Protein AF-A0A2R7K0M6-F1 (afdb_monomer_lite)

Foldseek 3Di:
DDPVLLVVLLVVCVVPNLVVLVVVLVVLVVVLPPPPDDPVRNVVSVVSSVSSVLNVQLNVCVVVPDDSVVSD

Sequence (72 aa):
MKLPVIKQLTQFIEENDQDYIIETIEVLEAMTEIPSLKDEELDVIGELISNMYGALEVHKMVVQGTDKKEAL

Radius of gyration: 13.34 Å; chains: 1; bounding box: 30×16×37 Å

Structure (mmCIF, N/CA/C/O backbone):
data_AF-A0A2R7K0M6-F1
#
_entry.id   AF-A0A2R7K0M6-F1
#
loop_
_atom_site.group_PDB
_atom_site.id
_atom_site.type_symbol
_atom_site.label_atom_id
_atom_site.label_alt_id
_atom_site.label_comp_id
_atom_site.label_asym_id
_atom_site.label_entity_id
_atom_site.label_seq_id
_atom_site.pdbx_PDB_ins_code
_atom_site.Cartn_x
_atom_site.Cartn_y
_atom_site.Cartn_z
_atom_site.occupancy
_atom_site.B_iso_or_equiv
_atom_site.auth_seq_id
_atom_site.auth_comp_id
_atom_site.auth_asym_id
_atom_site.auth_atom_id
_atom_site.pdbx_PDB_model_num
ATOM 1 N N . MET A 1 1 ? 8.935 0.719 5.155 1.00 86.56 1 MET A N 1
ATOM 2 C CA . MET A 1 1 ? 7.603 1.192 5.585 1.00 86.56 1 MET A CA 1
ATOM 3 C C . MET A 1 1 ? 7.712 2.495 6.368 1.00 86.56 1 MET A C 1
ATOM 5 O O . MET A 1 1 ? 8.558 2.595 7.251 1.00 86.56 1 MET A O 1
ATOM 9 N N . LYS A 1 2 ? 6.875 3.486 6.048 1.00 94.69 2 LYS A N 1
ATOM 10 C CA . LYS A 1 2 ? 6.836 4.829 6.643 1.00 94.69 2 LYS A CA 1
ATOM 11 C C . LYS A 1 2 ? 5.490 5.046 7.334 1.00 94.69 2 LYS A C 1
ATOM 13 O O . LYS A 1 2 ? 4.464 5.182 6.671 1.00 94.69 2 LYS A O 1
ATOM 18 N N . LEU A 1 3 ? 5.508 5.155 8.662 1.00 95.56 3 LEU A N 1
ATOM 19 C CA . LEU A 1 3 ? 4.298 5.320 9.477 1.00 95.56 3 LEU A CA 1
ATOM 20 C C . LEU A 1 3 ? 3.397 6.501 9.046 1.00 95.56 3 LEU A C 1
ATOM 22 O O . LEU A 1 3 ? 2.184 6.310 8.975 1.00 95.56 3 LEU A O 1
ATOM 26 N N . PRO A 1 4 ? 3.923 7.695 8.686 1.00 97.31 4 PRO A N 1
ATOM 27 C CA . PRO A 1 4 ? 3.071 8.786 8.207 1.00 97.31 4 PRO A CA 1
ATOM 28 C C . PRO A 1 4 ? 2.285 8.446 6.931 1.00 97.31 4 PRO A C 1
ATOM 30 O O . PRO A 1 4 ? 1.154 8.899 6.782 1.00 97.31 4 PRO A O 1
ATOM 33 N N . VAL A 1 5 ? 2.865 7.638 6.035 1.00 97.69 5 VAL A N 1
ATOM 34 C CA . VAL A 1 5 ? 2.215 7.202 4.788 1.00 97.69 5 VAL A CA 1
ATOM 35 C C . VAL A 1 5 ? 1.131 6.179 5.098 1.00 97.69 5 VAL A C 1
ATOM 37 O O . VAL A 1 5 ? 0.001 6.346 4.656 1.00 97.69 5 VAL A O 1
ATOM 40 N N . ILE A 1 6 ? 1.455 5.177 5.919 1.00 97.88 6 ILE A N 1
ATOM 41 C CA . ILE A 1 6 ? 0.504 4.150 6.366 1.00 97.88 6 ILE A CA 1
ATOM 42 C C . ILE A 1 6 ? -0.719 4.809 7.003 1.00 97.88 6 ILE A C 1
ATOM 44 O O . ILE A 1 6 ? -1.837 4.550 6.582 1.00 97.88 6 ILE A O 1
ATOM 48 N N . LYS A 1 7 ? -0.515 5.747 7.936 1.00 97.12 7 LYS A N 1
ATOM 49 C CA . LYS A 1 7 ? -1.608 6.478 8.587 1.00 97.12 7 LYS A CA 1
ATOM 50 C C . LYS A 1 7 ? -2.514 7.206 7.588 1.00 97.12 7 LYS A C 1
ATOM 52 O O . LYS A 1 7 ? -3.733 7.172 7.742 1.00 97.12 7 LYS A O 1
ATOM 57 N N . GLN A 1 8 ? -1.929 7.871 6.590 1.00 98.12 8 GLN A N 1
ATOM 58 C CA . GLN A 1 8 ? -2.692 8.573 5.557 1.00 98.12 8 GLN A CA 1
ATOM 59 C C . GLN A 1 8 ? -3.476 7.597 4.671 1.00 98.12 8 GLN A C 1
ATOM 61 O O . GLN A 1 8 ? -4.633 7.860 4.363 1.00 98.12 8 GLN A O 1
ATOM 66 N N . LEU A 1 9 ? -2.873 6.471 4.281 1.00 98.25 9 LEU A N 1
ATOM 67 C CA . LEU A 1 9 ? -3.522 5.460 3.446 1.00 98.25 9 LEU A CA 1
ATOM 68 C C . LEU A 1 9 ? -4.609 4.689 4.207 1.00 98.25 9 LEU A C 1
ATOM 70 O O . LEU A 1 9 ? -5.671 4.452 3.651 1.00 98.25 9 LEU A O 1
ATOM 74 N N . THR A 1 10 ? -4.414 4.367 5.488 1.00 97.38 10 THR A N 1
ATOM 75 C CA . THR A 1 10 ? -5.474 3.784 6.325 1.00 97.38 10 THR A CA 1
ATOM 76 C C . THR A 1 10 ? -6.666 4.736 6.443 1.00 97.38 10 THR A C 1
ATOM 78 O O . THR A 1 10 ? -7.806 4.297 6.339 1.00 97.38 10 THR A O 1
ATOM 81 N N . GLN A 1 11 ? -6.422 6.044 6.599 1.00 97.62 11 GLN A N 1
ATOM 82 C CA . GLN A 1 11 ? -7.493 7.046 6.573 1.00 97.62 11 GLN A CA 1
ATOM 83 C C . GLN A 1 11 ? -8.185 7.106 5.204 1.00 97.62 11 GLN A C 1
ATOM 85 O O . GLN A 1 11 ? -9.407 7.173 5.138 1.00 97.62 11 GLN A O 1
ATOM 90 N N . PHE A 1 12 ? -7.415 7.041 4.115 1.00 98.56 12 PHE A N 1
ATOM 91 C CA . PHE A 1 12 ? -7.963 6.990 2.762 1.00 98.56 12 PHE A CA 1
ATOM 92 C C . PHE A 1 12 ? -8.881 5.776 2.563 1.00 98.56 12 PHE A C 1
ATOM 94 O O . PHE A 1 12 ? -9.950 5.932 1.982 1.00 98.56 12 PHE A O 1
ATOM 101 N N . ILE A 1 13 ? -8.509 4.599 3.080 1.00 98.31 13 ILE A N 1
ATOM 102 C CA . ILE A 1 13 ? -9.348 3.392 3.030 1.00 98.31 13 ILE A CA 1
ATOM 103 C C . ILE A 1 13 ? -10.673 3.616 3.774 1.00 98.31 13 ILE A C 1
ATOM 105 O O . ILE A 1 13 ? -11.722 3.264 3.253 1.00 98.31 13 ILE A O 1
ATOM 109 N N . GLU A 1 14 ? -10.649 4.230 4.963 1.00 95.88 14 GLU A N 1
ATOM 110 C CA . GLU A 1 14 ? -11.870 4.521 5.738 1.00 95.88 14 GLU A CA 1
ATOM 111 C C . GLU A 1 14 ? -12.828 5.487 5.023 1.00 95.88 14 GLU A C 1
ATOM 113 O O . GLU A 1 14 ? -14.043 5.393 5.192 1.00 95.88 14 GLU A O 1
ATOM 118 N N . GLU A 1 15 ? -12.287 6.435 4.257 1.00 98.25 15 GLU A N 1
ATOM 119 C CA . GLU A 1 15 ? -13.062 7.420 3.493 1.00 98.25 15 GLU A CA 1
ATOM 120 C C . GLU A 1 15 ? -13.553 6.885 2.142 1.00 98.25 15 GLU A C 1
ATOM 122 O O . GLU A 1 15 ? -14.459 7.470 1.547 1.00 98.25 15 GLU A O 1
ATOM 127 N N . ASN A 1 16 ? -12.948 5.801 1.656 1.00 97.69 16 ASN A N 1
ATOM 128 C CA . ASN A 1 16 ? -13.202 5.220 0.344 1.00 97.69 16 ASN A CA 1
ATOM 129 C C . ASN A 1 16 ? -13.428 3.707 0.486 1.00 97.69 16 ASN A C 1
ATOM 131 O O . ASN A 1 16 ? -14.323 3.277 1.208 1.00 97.69 16 ASN A O 1
ATOM 135 N N . ASP A 1 17 ? -12.635 2.912 -0.230 1.00 97.50 17 ASP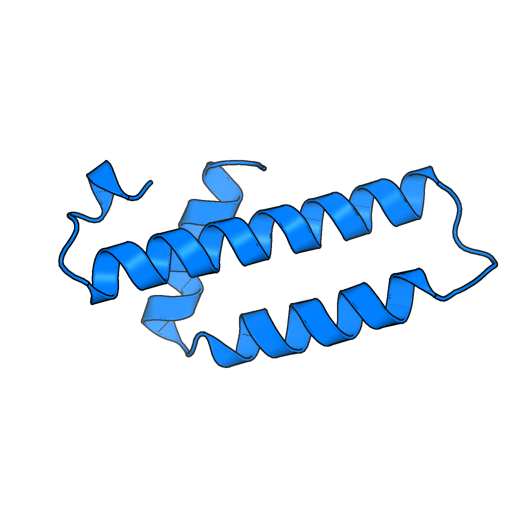 A N 1
ATOM 136 C CA . ASP A 1 17 ? -12.637 1.455 -0.185 1.00 97.50 17 ASP A CA 1
ATOM 137 C C . ASP A 1 17 ? -11.184 0.955 -0.249 1.00 97.50 17 ASP A C 1
ATOM 139 O O . ASP A 1 17 ? -10.322 1.598 -0.862 1.00 97.50 17 ASP A O 1
ATOM 143 N N . GLN A 1 18 ? -10.903 -0.187 0.376 1.00 98.12 18 GLN A N 1
ATOM 144 C CA . GLN A 1 18 ? -9.593 -0.838 0.325 1.00 98.12 18 GLN A CA 1
ATOM 145 C C . GLN A 1 18 ? -9.228 -1.302 -1.090 1.00 98.12 18 GLN A C 1
ATOM 147 O O . GLN A 1 18 ? -8.039 -1.374 -1.405 1.00 98.12 18 GLN A O 1
ATOM 152 N N . ASP A 1 19 ? -10.225 -1.548 -1.947 1.00 98.50 19 ASP A N 1
ATOM 153 C CA . ASP A 1 19 ? -10.022 -2.016 -3.322 1.00 98.50 19 ASP A CA 1
ATOM 154 C C . ASP A 1 19 ? -9.142 -1.053 -4.136 1.00 98.50 19 ASP A C 1
ATOM 156 O O . ASP A 1 19 ? -8.261 -1.500 -4.863 1.00 98.50 19 ASP A O 1
ATOM 160 N N . TYR A 1 20 ? -9.244 0.265 -3.914 1.00 98.56 20 TYR A N 1
ATOM 161 C CA . TYR A 1 20 ? -8.357 1.252 -4.553 1.00 98.56 20 TYR A CA 1
ATOM 162 C C . TYR A 1 20 ? -6.873 0.978 -4.286 1.00 98.56 20 TYR A C 1
ATOM 164 O O . TYR A 1 20 ? -6.025 1.185 -5.156 1.00 98.56 20 TYR A O 1
ATOM 172 N N . ILE A 1 21 ? -6.542 0.556 -3.064 1.00 98.56 21 ILE A N 1
ATOM 173 C CA . ILE A 1 21 ? -5.166 0.261 -2.665 1.00 98.56 21 ILE A CA 1
ATOM 174 C C . ILE A 1 21 ? -4.725 -1.076 -3.257 1.00 98.56 21 ILE A C 1
ATOM 176 O O . ILE A 1 21 ? -3.618 -1.154 -3.781 1.00 98.56 21 ILE A O 1
ATOM 180 N N . ILE A 1 22 ? -5.587 -2.095 -3.214 1.00 98.81 22 ILE A N 1
ATOM 181 C CA . ILE A 1 22 ? -5.310 -3.428 -3.767 1.00 98.81 22 ILE A CA 1
ATOM 182 C C . ILE A 1 22 ? -5.048 -3.336 -5.275 1.00 98.81 22 ILE A C 1
ATOM 184 O O . ILE A 1 22 ? -3.991 -3.756 -5.736 1.00 98.81 22 ILE A O 1
ATOM 188 N N . GLU A 1 23 ? -5.940 -2.694 -6.028 1.00 98.75 23 GLU A N 1
ATOM 189 C CA . GLU A 1 23 ? -5.784 -2.504 -7.475 1.00 98.75 23 GLU A CA 1
ATOM 190 C C . GLU A 1 23 ? -4.531 -1.679 -7.812 1.00 98.75 23 GLU A C 1
AT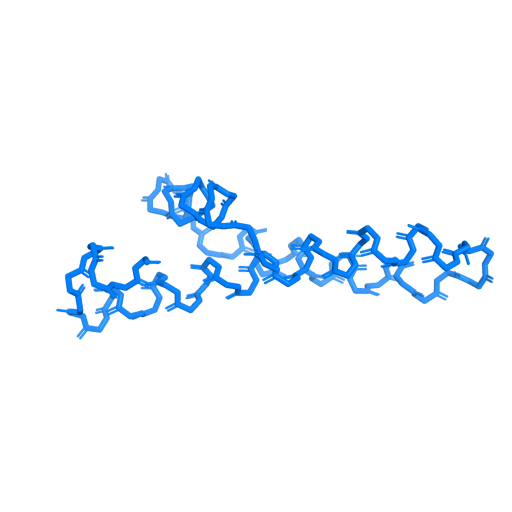OM 192 O O . GLU A 1 23 ? -3.823 -1.963 -8.779 1.00 98.75 23 GLU A O 1
ATOM 197 N N . THR A 1 24 ? -4.204 -0.667 -6.998 1.00 98.75 24 THR A N 1
ATOM 198 C CA . THR A 1 24 ? -2.976 0.118 -7.197 1.00 98.75 24 THR A CA 1
ATOM 199 C C . THR A 1 24 ? -1.725 -0.727 -6.969 1.00 98.75 24 THR A C 1
ATOM 201 O O . THR A 1 24 ? -0.764 -0.597 -7.727 1.00 98.75 24 THR A O 1
ATOM 204 N N . ILE A 1 25 ? -1.723 -1.598 -5.955 1.00 98.81 25 ILE A N 1
ATOM 205 C CA . ILE A 1 25 ? -0.623 -2.538 -5.722 1.00 98.81 25 ILE A CA 1
ATOM 206 C C . ILE A 1 25 ? -0.442 -3.441 -6.946 1.00 98.81 25 ILE A C 1
ATOM 208 O O . ILE A 1 25 ? 0.681 -3.544 -7.428 1.00 98.81 25 ILE A O 1
ATOM 212 N N . GLU A 1 26 ? -1.517 -4.015 -7.495 1.00 98.81 26 GLU A N 1
ATOM 213 C CA . GLU A 1 26 ? -1.441 -4.874 -8.689 1.00 98.81 26 GLU A CA 1
ATOM 214 C C . GLU A 1 26 ? -0.825 -4.140 -9.895 1.00 98.81 26 GLU A C 1
ATOM 216 O O . GLU A 1 26 ? 0.021 -4.687 -10.607 1.00 98.81 26 GLU A O 1
ATOM 221 N N . VAL A 1 27 ? -1.190 -2.868 -10.107 1.00 98.75 27 VAL A N 1
ATOM 222 C CA . VAL A 1 27 ? -0.590 -2.026 -11.157 1.00 98.75 27 VAL A CA 1
ATOM 223 C C . VAL 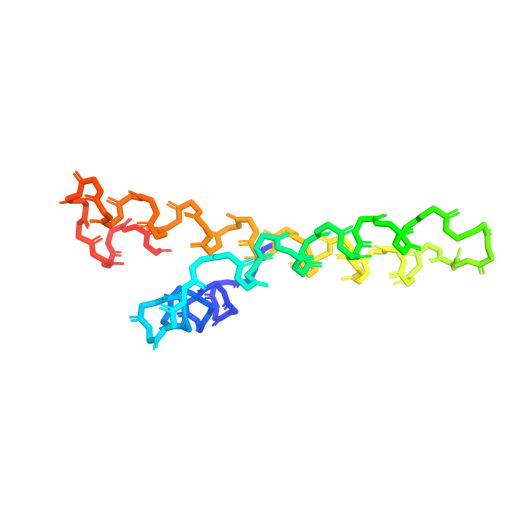A 1 27 ? 0.898 -1.783 -10.896 1.00 98.75 27 VAL A C 1
ATOM 225 O O . VAL A 1 27 ? 1.708 -1.883 -11.819 1.00 98.75 27 VAL A O 1
ATOM 228 N N . LEU A 1 28 ? 1.275 -1.463 -9.656 1.00 98.75 28 LEU A N 1
ATOM 229 C CA . LEU A 1 28 ? 2.667 -1.213 -9.283 1.00 98.75 28 LEU A CA 1
ATOM 230 C C . LEU A 1 28 ? 3.523 -2.479 -9.404 1.00 98.75 28 LEU A C 1
ATOM 232 O O . LEU A 1 28 ? 4.638 -2.399 -9.914 1.00 98.75 28 LEU A O 1
ATOM 236 N N . GLU A 1 29 ? 3.003 -3.637 -9.002 1.00 98.56 29 GLU A N 1
ATOM 237 C CA . GLU A 1 29 ? 3.653 -4.938 -9.181 1.00 98.56 29 GLU A CA 1
ATOM 238 C C . GLU A 1 29 ? 3.880 -5.221 -10.672 1.00 98.56 29 GLU A C 1
ATOM 240 O O . GLU A 1 29 ? 5.003 -5.527 -11.071 1.00 98.56 29 GLU A O 1
ATOM 245 N N . ALA A 1 30 ? 2.876 -4.993 -11.525 1.00 98.75 30 ALA A N 1
ATOM 246 C CA . ALA A 1 30 ? 3.027 -5.143 -12.972 1.00 98.75 30 ALA A CA 1
ATOM 247 C C . ALA A 1 30 ? 4.087 -4.197 -13.573 1.00 98.75 30 ALA A C 1
ATOM 249 O O . ALA A 1 30 ? 4.765 -4.561 -14.536 1.00 98.75 30 ALA A O 1
ATOM 250 N N . MET A 1 31 ? 4.276 -2.997 -13.010 1.00 98.38 31 MET A N 1
ATOM 251 C CA . MET A 1 31 ? 5.343 -2.083 -13.439 1.00 98.38 31 MET A CA 1
ATOM 252 C C . MET A 1 31 ? 6.745 -2.614 -13.117 1.00 98.38 31 MET A C 1
ATOM 254 O O . MET A 1 31 ? 7.679 -2.292 -13.851 1.00 98.38 31 MET A O 1
ATOM 258 N N . THR A 1 32 ? 6.912 -3.432 -12.072 1.00 97.81 32 THR A N 1
ATOM 259 C CA . THR A 1 32 ? 8.228 -3.994 -11.708 1.00 97.81 32 THR A CA 1
ATOM 260 C C . THR A 1 32 ? 8.779 -4.971 -12.750 1.00 97.81 32 THR A C 1
ATOM 262 O O . THR A 1 32 ? 9.987 -5.172 -12.824 1.00 97.81 32 THR A O 1
ATOM 265 N N . GLU A 1 33 ? 7.918 -5.504 -13.620 1.00 97.88 33 GLU A N 1
ATOM 266 C CA . GLU A 1 33 ? 8.291 -6.424 -14.701 1.00 97.88 33 GLU A CA 1
ATOM 267 C C . GLU A 1 33 ? 8.911 -5.712 -15.921 1.00 97.88 33 GLU A C 1
ATOM 269 O O . GLU A 1 33 ? 9.312 -6.359 -16.892 1.00 97.88 33 GLU A O 1
ATOM 274 N N . ILE A 1 34 ? 8.993 -4.374 -15.914 1.00 98.38 34 ILE A N 1
ATOM 275 C CA . ILE A 1 34 ? 9.589 -3.591 -17.004 1.00 98.38 34 ILE A CA 1
ATOM 276 C C . ILE A 1 34 ? 11.124 -3.739 -16.965 1.00 98.38 34 ILE A C 1
ATOM 278 O O . ILE A 1 34 ? 11.767 -3.170 -16.082 1.00 98.38 34 ILE A O 1
ATOM 282 N N . PRO A 1 35 ? 11.768 -4.387 -17.963 1.00 9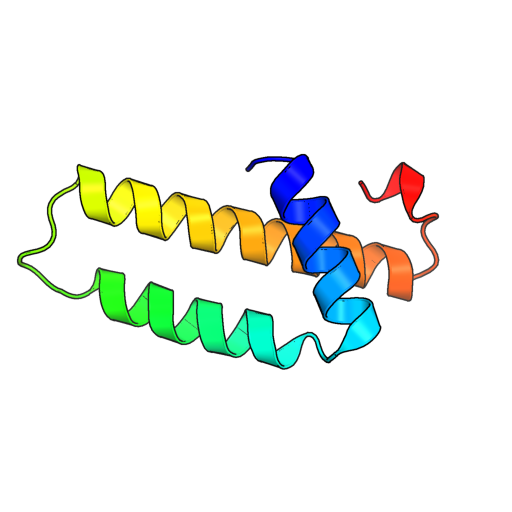7.69 35 PRO A N 1
ATOM 283 C CA . PRO A 1 35 ? 13.194 -4.736 -17.877 1.00 97.69 35 PRO A CA 1
ATOM 284 C C . PRO A 1 35 ? 14.159 -3.546 -17.899 1.00 97.69 35 PRO A C 1
ATOM 286 O O . PRO A 1 35 ? 15.341 -3.700 -17.609 1.00 97.69 35 PRO A O 1
ATOM 289 N N . SER A 1 36 ? 13.690 -2.377 -18.338 1.00 98.31 36 SER A N 1
ATOM 290 C CA . SER A 1 36 ? 14.502 -1.164 -18.454 1.00 98.31 36 SER A CA 1
ATOM 291 C C . SER A 1 36 ? 14.484 -0.288 -17.204 1.00 98.31 36 SER A C 1
ATOM 293 O O . SER A 1 36 ? 15.186 0.724 -17.200 1.00 98.31 36 SER A O 1
ATOM 295 N N . LEU A 1 37 ? 13.670 -0.619 -16.195 1.00 98.00 37 LEU A N 1
ATOM 296 C CA . LEU A 1 37 ? 13.695 0.097 -14.924 1.00 98.00 37 LEU A CA 1
ATOM 297 C C . LEU A 1 37 ? 15.001 -0.192 -14.196 1.00 98.00 37 LEU A C 1
ATOM 299 O O . LEU A 1 37 ? 15.489 -1.321 -14.163 1.00 98.00 37 LEU A O 1
ATOM 303 N N . LYS A 1 38 ? 15.572 0.856 -13.623 1.00 98.44 38 LYS A N 1
ATOM 304 C CA . LYS A 1 38 ? 16.770 0.756 -12.800 1.00 98.44 38 LYS A CA 1
ATOM 305 C C . LYS A 1 38 ? 16.408 0.293 -11.396 1.00 98.44 38 LYS A C 1
ATOM 307 O O . LYS A 1 38 ? 15.306 0.551 -10.918 1.00 98.44 38 LYS A O 1
ATOM 312 N N . ASP A 1 39 ? 17.394 -0.255 -10.694 1.00 98.12 39 ASP A N 1
ATOM 313 C CA . ASP A 1 39 ? 17.257 -0.669 -9.293 1.00 98.12 39 ASP A CA 1
ATOM 314 C C . ASP A 1 39 ? 16.696 0.456 -8.406 1.00 98.12 39 ASP A C 1
ATOM 316 O O . ASP A 1 39 ? 15.781 0.224 -7.628 1.00 98.12 39 ASP A O 1
ATOM 320 N N . GLU A 1 40 ? 17.150 1.702 -8.593 1.00 98.19 40 GLU A N 1
ATOM 321 C CA . GLU A 1 40 ? 16.651 2.863 -7.836 1.00 98.19 40 GLU A CA 1
ATOM 322 C C . GLU A 1 40 ? 15.154 3.151 -8.069 1.00 98.19 40 GLU A C 1
ATOM 324 O O . GLU A 1 40 ? 14.463 3.631 -7.173 1.00 98.19 40 GLU A O 1
ATOM 329 N N . GLU A 1 41 ? 14.634 2.850 -9.261 1.00 98.44 41 GLU A N 1
ATOM 330 C CA . GLU A 1 41 ? 13.218 3.021 -9.602 1.00 98.44 41 GLU A CA 1
ATOM 331 C C . GLU A 1 41 ? 12.388 1.865 -9.028 1.00 98.44 41 GLU A C 1
ATOM 333 O O . GLU A 1 41 ? 11.310 2.091 -8.472 1.00 98.44 41 GLU A O 1
ATOM 338 N N . LEU A 1 42 ? 12.918 0.639 -9.098 1.00 98.56 42 LEU A N 1
ATOM 339 C CA . LEU A 1 42 ? 12.319 -0.552 -8.491 1.00 98.56 42 LEU A CA 1
ATOM 340 C C . LEU A 1 42 ? 12.256 -0.440 -6.963 1.00 98.56 42 LEU A C 1
ATOM 342 O O . LEU A 1 42 ? 11.232 -0.783 -6.375 1.00 98.56 42 LEU A O 1
ATOM 346 N N . ASP A 1 43 ? 13.291 0.107 -6.325 1.00 98.38 43 ASP A N 1
ATOM 347 C CA . ASP A 1 43 ? 13.330 0.351 -4.881 1.00 98.38 43 ASP A CA 1
ATOM 348 C C . ASP A 1 43 ? 12.219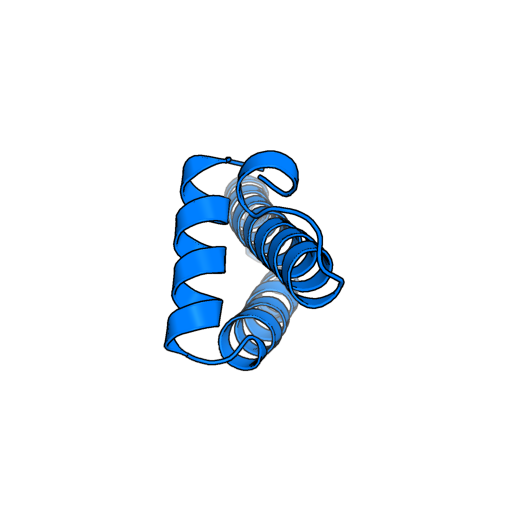 1.314 -4.445 1.00 98.38 43 ASP A C 1
ATOM 350 O O . ASP A 1 43 ? 11.543 1.082 -3.439 1.00 98.38 43 ASP A O 1
ATOM 354 N N . VAL A 1 44 ? 11.981 2.381 -5.218 1.00 98.25 44 VAL A N 1
ATOM 355 C CA . VAL A 1 44 ? 10.895 3.335 -4.946 1.00 98.25 44 VAL A CA 1
ATOM 356 C C . VAL A 1 44 ? 9.530 2.662 -5.092 1.00 98.25 44 VAL A C 1
ATOM 358 O O . VAL A 1 44 ? 8.683 2.824 -4.212 1.00 98.25 44 VAL A O 1
ATOM 361 N N . ILE A 1 45 ? 9.312 1.886 -6.159 1.00 98.50 45 ILE A N 1
ATOM 362 C CA . ILE A 1 45 ? 8.057 1.143 -6.365 1.00 98.50 45 ILE A CA 1
ATOM 363 C C . ILE A 1 45 ? 7.841 0.131 -5.230 1.00 98.50 45 ILE A C 1
ATOM 365 O O . ILE A 1 45 ? 6.761 0.089 -4.639 1.00 98.50 45 ILE A O 1
ATOM 369 N N . GLY A 1 46 ? 8.879 -0.618 -4.856 1.00 98.38 46 GLY A N 1
ATOM 370 C CA . GLY A 1 46 ? 8.844 -1.557 -3.738 1.00 98.38 46 GLY A CA 1
ATOM 371 C C . GLY A 1 46 ? 8.528 -0.874 -2.407 1.00 98.38 46 GLY A C 1
ATOM 372 O O . GLY A 1 46 ? 7.763 -1.406 -1.599 1.00 98.38 46 GLY A O 1
ATOM 373 N N . GLU A 1 47 ? 9.040 0.340 -2.178 1.00 98.38 47 GLU A N 1
ATOM 374 C CA . GLU A 1 47 ? 8.699 1.117 -0.986 1.00 98.38 47 GLU A CA 1
ATOM 375 C C . GLU A 1 47 ? 7.219 1.533 -0.971 1.00 98.38 47 GLU A C 1
ATOM 377 O O . GLU A 1 47 ? 6.574 1.468 0.080 1.00 98.38 47 GLU A O 1
ATOM 382 N N . LEU A 1 48 ? 6.665 1.941 -2.119 1.00 98.56 48 LEU A N 1
ATOM 383 C CA . LEU A 1 48 ? 5.247 2.289 -2.256 1.00 98.56 48 LEU A CA 1
ATOM 384 C C . LEU A 1 48 ? 4.348 1.080 -1.982 1.00 98.56 48 LEU A C 1
ATOM 386 O O . LEU A 1 48 ? 3.466 1.175 -1.127 1.00 98.56 48 LEU A O 1
ATOM 390 N N . ILE A 1 49 ? 4.631 -0.059 -2.621 1.00 98.69 49 ILE A N 1
ATOM 391 C CA . ILE A 1 49 ? 3.919 -1.328 -2.405 1.00 98.69 49 ILE A CA 1
ATOM 392 C C . ILE A 1 49 ? 3.974 -1.723 -0.922 1.00 98.69 49 ILE A C 1
ATOM 394 O O . ILE A 1 49 ? 2.947 -1.994 -0.300 1.00 98.69 49 ILE A O 1
ATOM 398 N N . SER A 1 50 ? 5.163 -1.677 -0.312 1.00 98.62 50 SER A N 1
ATOM 399 C CA . SER A 1 50 ? 5.352 -2.006 1.105 1.00 98.62 50 SER A CA 1
ATOM 400 C C . SER A 1 50 ? 4.528 -1.104 2.033 1.00 98.62 50 SER A C 1
ATOM 402 O O . SER A 1 50 ? 3.944 -1.583 3.004 1.00 98.62 50 SER A O 1
ATOM 404 N N . ASN A 1 51 ? 4.445 0.198 1.742 1.00 98.56 51 ASN A N 1
ATOM 405 C CA . ASN A 1 51 ? 3.614 1.126 2.510 1.00 98.56 51 ASN A CA 1
ATOM 406 C C . ASN A 1 51 ? 2.111 0.838 2.349 1.00 98.56 51 ASN A C 1
ATOM 408 O O . ASN A 1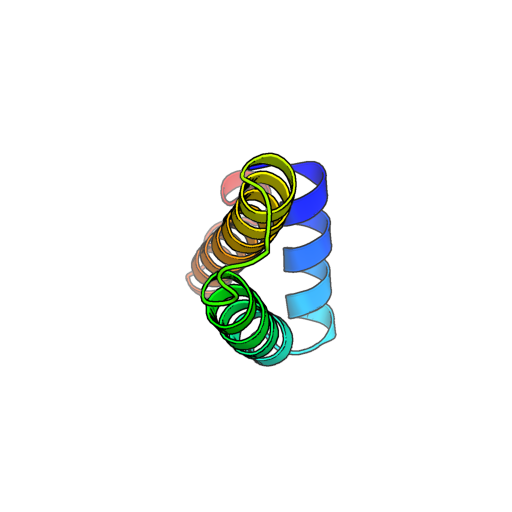 51 ? 1.373 0.934 3.329 1.00 98.56 51 ASN A O 1
ATOM 412 N N . MET A 1 52 ? 1.666 0.475 1.145 1.00 98.69 52 MET A N 1
ATOM 413 C CA . MET A 1 52 ? 0.268 0.144 0.856 1.00 98.69 52 MET A CA 1
ATOM 414 C C . MET A 1 52 ? -0.176 -1.148 1.555 1.00 98.69 52 MET A C 1
ATOM 416 O O . MET A 1 52 ? -1.205 -1.144 2.229 1.00 98.69 52 MET A O 1
ATOM 420 N N . TYR A 1 53 ? 0.635 -2.211 1.515 1.00 98.56 53 TYR A N 1
ATOM 421 C CA . TYR A 1 53 ? 0.372 -3.427 2.298 1.00 98.56 53 TYR A CA 1
ATOM 422 C C . TYR A 1 53 ? 0.357 -3.156 3.807 1.00 98.56 53 TYR A C 1
ATOM 424 O O . TYR A 1 53 ? -0.495 -3.687 4.519 1.00 98.56 53 TYR A O 1
ATOM 432 N N . GLY A 1 54 ? 1.249 -2.287 4.297 1.00 98.19 54 GLY A N 1
ATOM 433 C CA . GLY A 1 54 ? 1.218 -1.838 5.688 1.00 98.19 54 GLY A CA 1
ATOM 434 C C . GLY A 1 54 ? -0.121 -1.194 6.059 1.00 98.19 54 GLY A C 1
ATOM 435 O O . GLY A 1 54 ? -0.692 -1.520 7.093 1.00 98.19 54 GLY A O 1
ATOM 436 N N . ALA A 1 55 ? -0.668 -0.331 5.198 1.00 98.31 55 ALA A N 1
ATOM 437 C CA . ALA A 1 55 ? -1.968 0.302 5.424 1.00 98.31 55 ALA A CA 1
ATOM 438 C C . ALA A 1 55 ? -3.141 -0.690 5.429 1.00 98.31 55 ALA A C 1
ATOM 440 O O . ALA A 1 55 ? -4.042 -0.545 6.260 1.00 98.31 55 ALA A O 1
ATOM 441 N N . LEU A 1 56 ? -3.114 -1.697 4.547 1.00 98.50 56 LEU A N 1
ATOM 442 C CA . LEU A 1 56 ? -4.115 -2.768 4.503 1.00 98.50 56 LEU A CA 1
ATOM 443 C C . LEU A 1 56 ? -4.101 -3.619 5.779 1.00 98.50 56 LEU A C 1
ATOM 445 O O . LEU A 1 56 ? -5.165 -3.926 6.316 1.00 98.50 56 LEU A O 1
ATOM 449 N N . GLU A 1 57 ? -2.922 -3.958 6.312 1.00 98.12 57 GLU A N 1
ATOM 450 C CA . GLU A 1 57 ? -2.843 -4.738 7.555 1.00 98.12 57 GLU A CA 1
ATOM 451 C C . GLU A 1 57 ? -3.366 -3.935 8.755 1.00 98.12 57 GLU A C 1
ATOM 453 O O . GLU A 1 57 ? -4.159 -4.460 9.537 1.00 98.12 57 GLU A O 1
ATOM 458 N N . VAL A 1 58 ? -3.025 -2.643 8.859 1.00 97.88 58 VAL A N 1
ATOM 459 C CA . VAL A 1 58 ? -3.596 -1.757 9.891 1.00 97.88 58 VAL A CA 1
ATOM 460 C C . VAL A 1 58 ? -5.120 -1.695 9.768 1.00 97.88 58 VAL A C 1
ATOM 462 O O . VAL A 1 58 ? -5.828 -1.842 10.764 1.00 97.88 58 VAL A O 1
ATOM 465 N N . HIS A 1 59 ? -5.643 -1.505 8.553 1.00 97.50 59 HIS A N 1
ATOM 466 C CA . HIS A 1 59 ? -7.086 -1.455 8.319 1.00 97.50 59 HIS A CA 1
ATOM 467 C C . HIS A 1 59 ? -7.776 -2.753 8.761 1.00 97.50 59 HIS A C 1
ATOM 469 O O . HIS A 1 59 ? -8.763 -2.718 9.496 1.00 97.50 59 HIS A O 1
ATOM 475 N N . LYS A 1 60 ? -7.215 -3.907 8.389 1.00 97.88 60 LYS A N 1
ATOM 476 C CA . LYS A 1 60 ? -7.707 -5.228 8.791 1.00 97.88 60 LYS A CA 1
ATOM 477 C C . LYS A 1 60 ? -7.723 -5.406 10.311 1.00 97.88 60 LYS A C 1
ATOM 479 O O . LYS A 1 60 ? -8.715 -5.907 10.836 1.00 97.88 60 LYS A O 1
ATOM 484 N N . MET A 1 61 ? -6.676 -4.978 11.021 1.00 97.88 61 MET A N 1
ATOM 485 C CA . MET A 1 61 ? -6.643 -5.007 12.490 1.00 97.88 61 MET A CA 1
ATOM 486 C C . MET A 1 61 ? -7.769 -4.157 13.097 1.00 97.88 61 MET A C 1
ATOM 488 O O . MET A 1 61 ? -8.472 -4.613 13.999 1.00 97.88 61 MET A O 1
ATOM 492 N N . VAL A 1 62 ? -8.000 -2.952 12.563 1.00 96.38 62 VAL A N 1
ATOM 493 C CA . VAL A 1 62 ? -9.090 -2.069 13.013 1.00 96.38 62 VAL A CA 1
ATOM 494 C C . VAL A 1 62 ? -10.464 -2.696 12.764 1.00 96.38 62 VAL A C 1
ATOM 496 O O . VAL A 1 62 ? -11.303 -2.706 13.664 1.00 96.38 62 VAL A O 1
ATOM 499 N N . VAL A 1 63 ? -10.694 -3.292 11.590 1.00 95.50 63 VAL A N 1
ATOM 500 C CA . VAL A 1 63 ? -11.944 -4.012 11.276 1.00 95.50 63 VAL A CA 1
ATOM 501 C C . VAL A 1 63 ? -12.157 -5.215 12.206 1.00 95.50 63 VAL A C 1
ATOM 503 O O . VAL A 1 63 ? -13.291 -5.531 12.561 1.00 95.50 63 VAL A O 1
ATOM 506 N N . GLN A 1 64 ? -11.078 -5.861 12.654 1.00 97.31 64 GLN A N 1
ATOM 507 C CA . GLN A 1 64 ? -11.114 -6.954 13.633 1.00 97.31 64 GLN A CA 1
ATOM 508 C C . GLN A 1 64 ? -11.284 -6.480 15.089 1.00 97.31 64 GLN A C 1
ATOM 510 O O . GLN A 1 64 ? -11.392 -7.312 15.992 1.00 97.31 64 GLN A O 1
ATOM 515 N N . GLY A 1 65 ? -11.361 -5.167 15.323 1.00 95.38 65 GLY A N 1
ATOM 516 C CA . GLY A 1 65 ? -11.653 -4.569 16.625 1.00 95.38 65 GLY A CA 1
ATOM 517 C C . GLY A 1 65 ? -10.431 -4.111 17.422 1.00 95.38 65 GLY A C 1
ATOM 518 O O . GLY A 1 65 ? -10.591 -3.746 18.586 1.00 95.38 65 GLY A O 1
ATOM 519 N N . THR A 1 66 ? -9.227 -4.113 16.839 1.00 96.38 66 THR A N 1
ATOM 520 C CA . THR A 1 66 ? -8.054 -3.476 17.457 1.00 96.38 66 THR A CA 1
ATOM 521 C C . THR A 1 66 ? -8.221 -1.954 17.463 1.00 96.38 66 THR A C 1
ATOM 523 O O . THR A 1 66 ? -8.685 -1.371 16.483 1.00 96.38 66 THR A O 1
ATOM 526 N N . ASP A 1 67 ? -7.833 -1.288 18.556 1.00 95.62 67 ASP A N 1
ATOM 527 C CA . ASP A 1 67 ? -7.851 0.176 18.604 1.00 95.62 67 ASP A CA 1
ATOM 528 C C . ASP A 1 67 ? -6.916 0.765 17.535 1.00 95.62 67 ASP A C 1
ATOM 530 O O . ASP A 1 67 ? -5.789 0.307 17.343 1.00 95.62 67 ASP A O 1
ATOM 534 N N . LYS A 1 68 ? -7.362 1.823 16.848 1.00 90.12 68 LYS A N 1
ATOM 535 C CA . LYS A 1 68 ? -6.618 2.439 15.735 1.00 90.12 68 LYS A CA 1
ATOM 536 C C . LYS A 1 68 ? -5.229 2.941 16.143 1.00 90.12 68 LYS A C 1
ATOM 538 O O . LYS A 1 68 ? -4.339 2.971 15.302 1.00 90.12 68 LYS A O 1
ATOM 543 N N . LYS A 1 69 ? -5.017 3.347 17.401 1.00 91.69 69 LYS A N 1
ATOM 544 C CA . LYS A 1 69 ? -3.686 3.755 17.883 1.00 91.69 69 LYS A CA 1
ATOM 545 C C . LYS A 1 69 ? -2.777 2.574 18.189 1.00 91.69 69 LYS A C 1
ATOM 547 O O . LYS A 1 69 ? -1.572 2.765 18.185 1.00 91.69 69 LYS A O 1
ATOM 552 N N . GLU A 1 70 ? -3.338 1.414 18.512 1.00 92.00 70 GLU A N 1
ATOM 553 C CA . GLU A 1 70 ? -2.571 0.188 18.755 1.00 92.00 70 GLU A CA 1
ATOM 554 C C . GLU A 1 70 ? -2.228 -0.530 17.448 1.00 92.00 70 GLU A C 1
ATOM 556 O O . GLU A 1 70 ? -1.203 -1.199 17.364 1.00 92.00 70 GLU A O 1
ATOM 561 N N . ALA A 1 71 ? -3.076 -0.382 16.427 1.00 92.25 71 ALA A N 1
ATOM 562 C CA . ALA A 1 71 ? -2.829 -0.927 15.098 1.00 92.25 71 ALA A CA 1
ATOM 563 C C . ALA A 1 71 ? -1.745 -0.159 14.311 1.00 92.25 71 ALA A C 1
ATOM 565 O O . ALA A 1 71 ? -1.100 -0.758 13.457 1.00 92.25 71 ALA A O 1
ATOM 566 N N . LEU A 1 72 ? -1.560 1.142 14.579 1.00 89.06 72 LEU A N 1
ATOM 567 C CA . LEU A 1 72 ? -0.589 2.040 13.923 1.00 89.06 72 LEU A CA 1
ATOM 568 C C . LEU A 1 72 ? 0.769 2.070 14.637 1.00 89.06 72 LEU A C 1
ATOM 570 O O . LEU A 1 72 ? 1.795 2.049 13.921 1.00 89.06 72 LEU A O 1
#

pLDDT: mean 97.29, std 2.37, range [86.56, 98.81]

Secondary structure (DSSP, 8-state):
--HHHHHHHHHHHHHS-THHHHHHHHHHHHHHT-TT--HHHHHHHHHHHHHHHHHHHHHHHHHTT--HHHH-